Protein AF-A0AAV3FIR2-F1 (afdb_monomer_lite)

Organism: NCBI:txid1161745

pLDDT: mean 88.17, std 11.87, range [52.72, 97.88]

Foldseek 3Di:
DDFFKADQQQKDKDFDPQLAPPQKDKDKFFDQDDFPPNGSQQKTKAFDDDDSTMTMIWIATPPPRHTRRHITGTDMDMDMDHDDD

Structure (mmCIF, N/CA/C/O backbone):
data_AF-A0AAV3FIR2-F1
#
_entry.id   AF-A0AAV3FIR2-F1
#
loop_
_atom_site.group_PDB
_atom_site.id
_atom_site.type_symbol
_atom_site.label_atom_id
_atom_site.label_alt_id
_atom_site.label_comp_id
_atom_site.label_asym_id
_atom_site.label_entity_id
_atom_site.label_seq_id
_atom_site.pdbx_PDB_ins_code
_atom_site.Cartn_x
_atom_site.Cartn_y
_atom_site.Cartn_z
_atom_site.occupancy
_atom_site.B_iso_or_equiv
_atom_site.auth_seq_id
_atom_site.auth_comp_id
_atom_site.auth_asym_id
_atom_site.auth_atom_id
_atom_site.pdbx_PDB_model_num
ATOM 1 N N . MET A 1 1 ? 1.956 -8.441 3.944 1.00 86.31 1 MET A N 1
ATOM 2 C CA . MET A 1 1 ? 2.514 -8.202 2.591 1.00 86.31 1 MET A CA 1
ATOM 3 C C . MET A 1 1 ? 1.361 -8.241 1.601 1.00 86.31 1 MET A C 1
ATOM 5 O O . MET A 1 1 ? 0.568 -9.168 1.685 1.00 86.31 1 MET A O 1
ATOM 9 N N . ILE A 1 2 ? 1.261 -7.262 0.705 1.00 88.06 2 ILE A N 1
ATOM 10 C CA . ILE A 1 2 ? 0.356 -7.294 -0.453 1.00 88.06 2 ILE A CA 1
ATOM 11 C C . ILE A 1 2 ? 1.166 -7.780 -1.655 1.00 88.06 2 ILE A C 1
ATOM 13 O O . ILE A 1 2 ? 2.273 -7.288 -1.872 1.00 88.06 2 ILE A O 1
ATOM 17 N N . ASN A 1 3 ? 0.624 -8.724 -2.419 1.00 88.88 3 ASN A N 1
ATOM 18 C CA . ASN A 1 3 ? 1.185 -9.191 -3.686 1.00 88.88 3 ASN A CA 1
ATOM 19 C C . ASN A 1 3 ? 0.054 -9.213 -4.723 1.00 88.88 3 ASN A C 1
ATOM 21 O 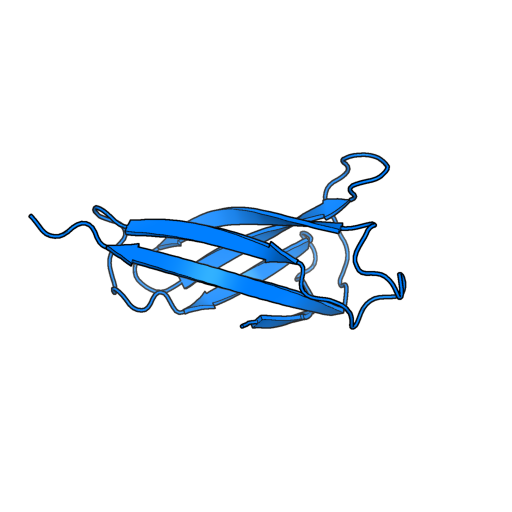O . ASN A 1 3 ? -0.684 -10.192 -4.807 1.00 88.88 3 ASN A O 1
ATOM 25 N N . ALA A 1 4 ? -0.151 -8.091 -5.412 1.00 86.31 4 ALA A N 1
ATOM 26 C CA . ALA A 1 4 ? -1.313 -7.855 -6.269 1.00 86.31 4 ALA A CA 1
ATOM 27 C C . ALA A 1 4 ? -1.003 -6.796 -7.337 1.00 86.31 4 ALA A C 1
ATOM 29 O O . ALA A 1 4 ? -0.030 -6.057 -7.217 1.00 86.31 4 ALA A O 1
ATOM 30 N N . ALA A 1 5 ? -1.845 -6.691 -8.365 1.00 88.81 5 ALA A N 1
ATOM 31 C CA . ALA A 1 5 ? -1.789 -5.560 -9.287 1.00 88.81 5 ALA A CA 1
ATOM 32 C C . ALA A 1 5 ? -2.429 -4.308 -8.670 1.00 88.81 5 ALA A C 1
ATOM 34 O O . ALA A 1 5 ? -3.384 -4.417 -7.896 1.00 88.81 5 ALA A O 1
ATOM 35 N N . THR A 1 6 ? -1.933 -3.128 -9.042 1.00 91.44 6 THR A N 1
ATOM 36 C CA . THR A 1 6 ? -2.647 -1.874 -8.788 1.00 91.44 6 THR A CA 1
ATOM 37 C C . THR A 1 6 ? -3.985 -1.839 -9.535 1.00 91.44 6 THR A C 1
ATOM 39 O O . THR A 1 6 ? -4.181 -2.500 -10.563 1.00 91.44 6 THR A O 1
ATOM 42 N N . ASP A 1 7 ? -4.924 -1.045 -9.023 1.00 93.31 7 ASP A N 1
ATOM 43 C CA . ASP A 1 7 ? -6.076 -0.597 -9.802 1.00 93.31 7 ASP A CA 1
ATOM 44 C C . ASP A 1 7 ? -5.661 0.437 -10.871 1.00 93.31 7 ASP A C 1
ATOM 46 O O . ASP A 1 7 ? -4.486 0.779 -11.023 1.00 93.31 7 ASP A O 1
ATOM 50 N N . ARG A 1 8 ? -6.636 0.951 -11.629 1.00 91.50 8 ARG A N 1
ATOM 51 C CA . ARG A 1 8 ? -6.402 1.949 -12.690 1.00 91.50 8 ARG A CA 1
ATOM 52 C C . ARG A 1 8 ? -5.944 3.318 -12.171 1.00 91.50 8 ARG A C 1
ATOM 54 O O . ARG A 1 8 ? -5.646 4.194 -12.967 1.00 91.50 8 ARG A O 1
ATOM 61 N N . GLU A 1 9 ? -5.901 3.521 -10.859 1.00 93.19 9 GLU A N 1
ATOM 62 C CA . GLU A 1 9 ? -5.417 4.751 -10.226 1.00 93.19 9 GLU A CA 1
ATOM 63 C C . GLU A 1 9 ? -4.078 4.535 -9.499 1.00 93.19 9 GLU A C 1
ATOM 65 O O . GLU A 1 9 ? -3.655 5.389 -8.707 1.00 93.19 9 GLU A O 1
ATOM 70 N N . GLY A 1 10 ? -3.427 3.388 -9.735 1.00 91.94 10 GLY A N 1
ATOM 71 C CA . GLY A 1 10 ? -2.151 3.042 -9.118 1.00 91.94 10 GLY A CA 1
ATOM 72 C C . GLY A 1 10 ? -2.267 2.700 -7.635 1.00 91.94 10 GLY A C 1
ATOM 73 O O . GLY A 1 10 ? -1.301 2.892 -6.892 1.00 91.94 10 GLY A O 1
ATOM 74 N N . ARG A 1 11 ? -3.438 2.249 -7.163 1.00 95.38 11 ARG A N 1
ATOM 75 C CA . ARG A 1 11 ? -3.662 1.920 -5.750 1.00 95.38 11 ARG A CA 1
ATOM 76 C C . ARG A 1 11 ? -3.677 0.422 -5.492 1.00 95.38 11 ARG A C 1
ATOM 78 O O . ARG A 1 11 ? -4.112 -0.364 -6.328 1.00 95.38 11 ARG A O 1
ATOM 85 N N . VAL A 1 12 ? -3.276 0.042 -4.282 1.00 94.50 12 VAL A N 1
ATOM 86 C CA . VAL A 1 12 ? -3.472 -1.305 -3.731 1.00 94.50 12 VAL A CA 1
ATOM 87 C C . VAL A 1 12 ? -4.133 -1.246 -2.366 1.00 94.50 12 VAL A C 1
ATOM 89 O O . VAL A 1 12 ? -4.002 -0.265 -1.635 1.00 94.50 12 VAL A O 1
ATOM 92 N N . THR A 1 13 ? -4.856 -2.311 -2.032 1.00 96.06 13 THR A N 1
ATOM 93 C CA . THR A 1 13 ? -5.668 -2.393 -0.816 1.00 96.06 13 THR A CA 1
ATOM 94 C C . THR A 1 13 ? -5.242 -3.586 0.036 1.00 96.06 13 THR A C 1
ATOM 96 O O . THR A 1 13 ? -4.899 -4.640 -0.496 1.00 96.06 13 THR A O 1
ATOM 99 N N . ALA A 1 14 ? -5.281 -3.415 1.355 1.00 96.19 14 ALA A N 1
ATOM 100 C CA . ALA A 1 14 ? -5.260 -4.493 2.340 1.00 96.19 14 ALA A CA 1
ATOM 101 C C . ALA A 1 14 ? -6.418 -4.313 3.326 1.00 96.19 14 ALA A C 1
ATOM 103 O O . ALA A 1 14 ? -6.915 -3.199 3.496 1.00 96.19 14 ALA A O 1
ATOM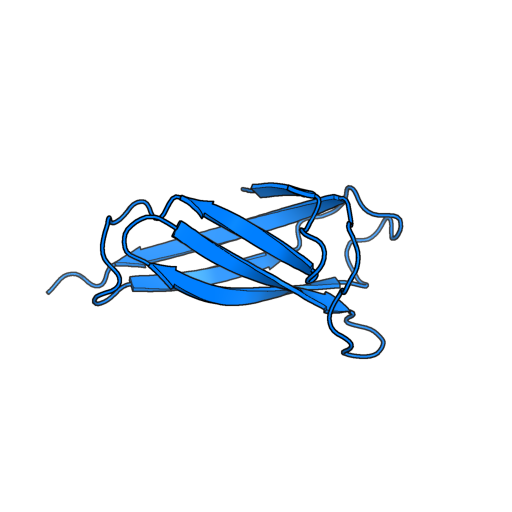 104 N N . ASP A 1 15 ? -6.813 -5.385 4.003 1.00 96.88 15 ASP A N 1
ATOM 105 C CA . ASP A 1 15 ? -7.783 -5.297 5.093 1.00 96.88 15 ASP A CA 1
ATOM 106 C C . ASP A 1 15 ? -7.202 -4.500 6.266 1.00 96.88 15 ASP A C 1
ATOM 108 O O . ASP A 1 15 ? -6.013 -4.608 6.580 1.00 96.88 15 ASP A O 1
ATOM 112 N N . ASN A 1 16 ? -8.042 -3.708 6.934 1.00 96.44 16 ASN A N 1
ATOM 113 C CA . ASN A 1 16 ? -7.665 -3.046 8.178 1.00 96.44 16 ASN A CA 1
ATOM 114 C C . ASN A 1 16 ? -7.835 -4.027 9.356 1.00 96.44 16 ASN A C 1
ATOM 116 O O . ASN A 1 16 ? -8.968 -4.353 9.725 1.00 96.44 16 ASN A O 1
ATOM 120 N N . PRO A 1 17 ? -6.741 -4.476 10.002 1.00 95.06 17 PRO A N 1
ATOM 121 C CA . PRO A 1 17 ? -6.822 -5.467 11.072 1.00 95.06 17 PRO A CA 1
ATOM 122 C C . PRO A 1 17 ? -7.443 -4.915 12.364 1.00 95.06 17 PRO A C 1
ATOM 124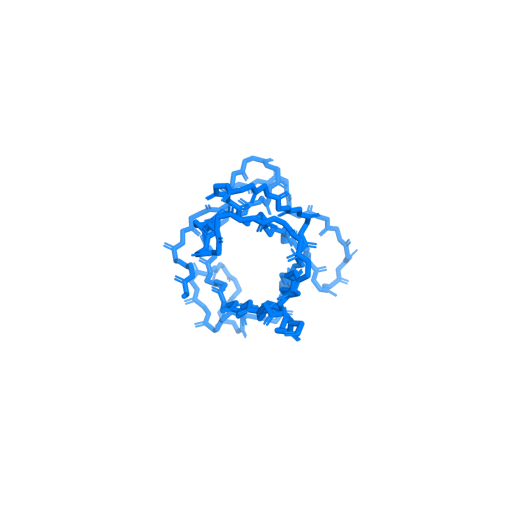 O O . PRO A 1 17 ? -7.905 -5.693 13.195 1.00 95.06 17 PRO A O 1
ATOM 127 N N . PHE A 1 18 ? -7.471 -3.592 12.553 1.00 96.38 18 PHE A N 1
ATOM 128 C CA . PHE A 1 18 ? -7.939 -2.969 13.793 1.00 96.38 18 PHE A CA 1
ATOM 129 C C . PHE A 1 18 ? -9.432 -2.651 13.804 1.00 96.38 18 PHE A C 1
ATOM 131 O O . PHE A 1 18 ? -9.961 -2.312 14.863 1.00 96.38 18 PHE A O 1
ATOM 138 N N . ARG A 1 19 ? -10.104 -2.736 12.649 1.00 95.75 19 ARG A N 1
ATOM 139 C CA . ARG A 1 19 ? -11.521 -2.374 12.485 1.00 95.75 19 ARG A CA 1
ATOM 140 C C . ARG A 1 19 ? -11.881 -0.972 12.996 1.00 95.75 19 ARG A C 1
ATOM 142 O O . ARG A 1 19 ? -12.982 -0.736 13.477 1.00 95.75 19 ARG A O 1
ATOM 149 N N . THR A 1 20 ? -10.925 -0.049 12.925 1.00 94.81 20 THR A N 1
ATOM 150 C CA . THR A 1 20 ? -11.066 1.361 13.304 1.00 94.81 20 THR A CA 1
ATOM 151 C C . THR A 1 20 ? -9.982 2.190 12.623 1.00 94.81 20 THR A C 1
ATOM 153 O O . THR A 1 20 ? -8.937 1.656 12.239 1.00 94.81 20 THR A O 1
ATOM 156 N N . THR A 1 21 ? -10.218 3.490 12.493 1.00 96.00 21 THR A N 1
ATOM 157 C CA . THR A 1 21 ? -9.221 4.472 12.055 1.00 96.00 21 THR A CA 1
ATOM 158 C C . THR A 1 21 ? -8.515 5.162 13.221 1.00 96.00 21 THR A C 1
ATOM 160 O O . THR A 1 21 ? -7.461 5.766 13.033 1.00 96.00 21 THR A O 1
ATOM 163 N N . ASP A 1 22 ? -9.084 5.078 14.422 1.00 95.56 22 ASP A N 1
ATOM 164 C CA . ASP A 1 22 ? -8.680 5.907 15.553 1.00 95.56 22 ASP A CA 1
ATOM 165 C C . ASP A 1 22 ? -7.386 5.393 16.182 1.00 95.56 22 ASP A C 1
ATOM 167 O O . ASP A 1 22 ? -7.274 4.226 16.574 1.00 95.56 22 ASP A O 1
ATOM 171 N N . GLY A 1 23 ? -6.395 6.285 16.275 1.00 95.12 23 GLY A N 1
ATOM 172 C CA . GLY A 1 23 ? -5.084 5.980 16.848 1.00 95.12 23 GLY A CA 1
ATOM 173 C C . GLY A 1 23 ? -4.277 4.951 16.051 1.00 95.12 23 GLY A C 1
ATOM 174 O O . GLY A 1 23 ? -3.384 4.322 16.618 1.00 95.12 23 GLY A O 1
ATOM 175 N N . VAL A 1 24 ? -4.591 4.738 14.767 1.00 96.44 24 VAL A N 1
ATOM 176 C CA . VAL A 1 24 ? -3.874 3.794 13.900 1.00 96.44 24 VAL A CA 1
ATOM 177 C C . VAL A 1 24 ? -2.878 4.536 13.010 1.00 96.44 24 VAL A C 1
ATOM 179 O O . VAL A 1 24 ? -3.242 5.428 12.247 1.00 96.44 24 VAL A O 1
ATOM 182 N N . PHE A 1 25 ? -1.618 4.116 13.069 1.00 95.44 25 PHE A N 1
ATOM 183 C CA . PHE A 1 25 ? -0.523 4.623 12.245 1.00 95.44 25 PHE A CA 1
ATOM 184 C C . PHE A 1 25 ? -0.072 3.541 11.272 1.00 95.44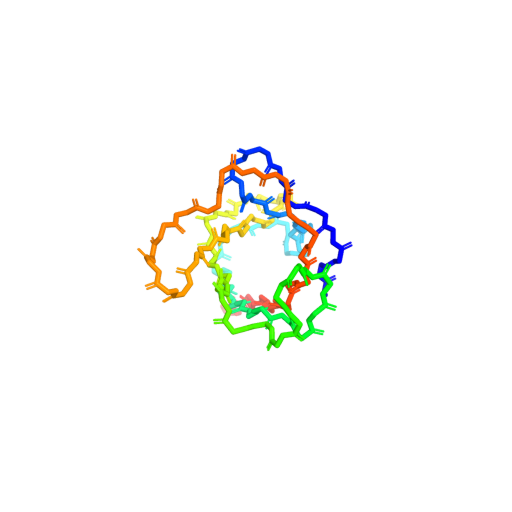 25 PHE A C 1
ATOM 186 O O . PHE A 1 25 ? 0.071 2.383 11.664 1.00 95.44 25 PHE A O 1
ATOM 193 N N . VAL A 1 26 ? 0.176 3.911 10.016 1.00 96.94 26 VAL A N 1
ATOM 194 C CA . VAL A 1 26 ? 0.519 2.968 8.945 1.00 96.94 26 VAL A CA 1
ATOM 195 C C . VAL A 1 26 ? 1.833 3.376 8.295 1.00 96.94 26 VAL A C 1
ATOM 197 O O . VAL A 1 26 ? 2.013 4.528 7.909 1.00 96.94 26 VAL A O 1
ATOM 200 N N . LEU A 1 27 ? 2.733 2.409 8.142 1.00 95.94 27 LEU A N 1
ATOM 201 C CA . LEU A 1 27 ? 3.966 2.536 7.376 1.00 95.94 27 LEU A CA 1
ATOM 202 C C . LEU A 1 27 ? 3.954 1.518 6.237 1.00 95.94 27 LEU A C 1
ATOM 204 O O . LEU A 1 27 ? 3.419 0.415 6.375 1.00 95.94 27 LEU A O 1
ATOM 208 N N . CYS A 1 28 ? 4.572 1.867 5.115 1.00 94.69 28 CYS A N 1
ATOM 209 C CA . CYS A 1 28 ? 4.699 0.974 3.972 1.00 94.69 28 CYS A CA 1
ATOM 210 C C . CYS A 1 28 ? 6.020 1.162 3.235 1.00 94.69 28 CYS A C 1
ATOM 212 O O . CYS A 1 28 ? 6.644 2.217 3.298 1.00 94.69 28 CYS A O 1
ATOM 214 N N . GLN A 1 29 ? 6.422 0.118 2.519 1.00 91.31 29 GLN A N 1
ATOM 215 C CA . GLN A 1 29 ? 7.598 0.100 1.668 1.00 91.31 29 GLN A CA 1
ATOM 216 C C . GLN A 1 29 ? 7.358 -0.818 0.466 1.00 91.31 29 GLN A C 1
ATOM 218 O O . GLN A 1 29 ? 6.691 -1.853 0.569 1.00 91.31 29 GLN A O 1
ATOM 223 N N . MET A 1 30 ? 7.944 -0.462 -0.675 1.00 88.06 30 MET A N 1
ATOM 224 C CA . MET A 1 30 ? 7.993 -1.347 -1.834 1.00 88.06 30 MET A CA 1
ATOM 225 C C . MET A 1 30 ? 8.904 -2.543 -1.568 1.00 88.06 30 MET A C 1
ATOM 227 O O . MET A 1 30 ? 10.017 -2.405 -1.064 1.00 88.06 30 MET A O 1
ATOM 231 N N . GLY A 1 31 ? 8.415 -3.736 -1.894 1.00 79.38 31 GLY A N 1
ATOM 232 C CA . GLY A 1 31 ? 9.204 -4.956 -1.828 1.00 79.38 31 GLY A CA 1
ATOM 233 C C . GLY A 1 31 ? 10.032 -5.194 -3.090 1.00 79.38 31 GLY A C 1
ATOM 234 O O . GLY A 1 31 ? 9.629 -4.744 -4.164 1.00 79.38 31 GLY A O 1
ATOM 235 N N . PRO A 1 32 ? 11.143 -5.955 -2.999 1.00 65.06 32 PRO A N 1
ATOM 236 C CA . PRO A 1 32 ? 11.919 -6.357 -4.159 1.00 65.06 32 PRO A CA 1
ATOM 237 C C . PRO A 1 32 ? 11.104 -7.366 -4.982 1.00 65.06 32 PRO A C 1
ATOM 239 O O . PRO A 1 32 ? 11.045 -8.565 -4.716 1.00 65.06 32 PRO A O 1
ATOM 242 N N . ASN A 1 33 ? 10.433 -6.783 -5.962 1.00 63.00 33 ASN A N 1
ATOM 243 C CA . ASN A 1 33 ? 10.136 -7.266 -7.293 1.00 63.00 33 ASN A CA 1
ATOM 244 C C . ASN A 1 33 ? 9.029 -8.273 -7.641 1.00 63.00 33 ASN A C 1
ATOM 246 O O . ASN A 1 33 ? 8.996 -9.423 -7.208 1.00 63.00 33 ASN A O 1
ATOM 250 N N . GLY A 1 34 ? 8.207 -7.771 -8.577 1.00 52.72 34 GLY A N 1
ATOM 251 C CA . GLY A 1 34 ? 7.278 -8.414 -9.512 1.00 52.72 34 GLY A CA 1
ATOM 252 C C . GLY A 1 34 ? 6.897 -7.482 -10.692 1.00 52.72 34 GLY A C 1
ATOM 253 O O . GLY A 1 34 ? 6.028 -7.848 -11.473 1.00 52.72 34 GLY A O 1
ATOM 254 N N . MET A 1 35 ? 7.543 -6.306 -10.824 1.00 59.06 35 MET A N 1
ATOM 255 C CA . MET A 1 35 ? 7.316 -5.280 -11.863 1.00 59.06 35 MET A CA 1
ATOM 256 C C . MET A 1 35 ? 8.411 -5.299 -12.937 1.00 59.06 35 MET A C 1
ATOM 258 O O . MET A 1 35 ? 9.494 -5.835 -12.709 1.00 59.06 35 MET A O 1
ATOM 262 N N . SER A 1 36 ? 8.154 -4.636 -14.070 1.00 53.88 36 SER A N 1
ATOM 263 C CA . SER A 1 36 ? 9.079 -4.440 -15.202 1.00 53.88 36 SER A CA 1
ATOM 264 C C . SER A 1 36 ? 10.447 -3.846 -14.823 1.00 53.88 36 SER A C 1
ATOM 266 O O . SER A 1 36 ? 11.415 -4.031 -15.554 1.00 53.88 36 SER A O 1
ATOM 268 N N . ASP A 1 37 ? 10.549 -3.151 -13.687 1.00 60.22 37 ASP A N 1
ATOM 269 C CA . ASP A 1 37 ? 11.826 -2.775 -13.074 1.00 60.22 37 ASP A CA 1
ATOM 270 C C . ASP A 1 37 ? 12.266 -3.862 -12.100 1.00 60.22 37 ASP A C 1
ATOM 272 O O . ASP A 1 37 ? 11.684 -3.974 -11.029 1.00 60.22 37 ASP A O 1
ATOM 276 N N . ALA A 1 38 ? 13.285 -4.643 -12.472 1.00 52.97 38 ALA A N 1
ATOM 277 C CA . ALA A 1 38 ? 13.837 -5.784 -11.735 1.00 52.97 38 ALA A CA 1
ATOM 278 C C . ALA A 1 38 ? 14.359 -5.455 -10.315 1.00 52.97 38 ALA A C 1
ATOM 280 O O . ALA A 1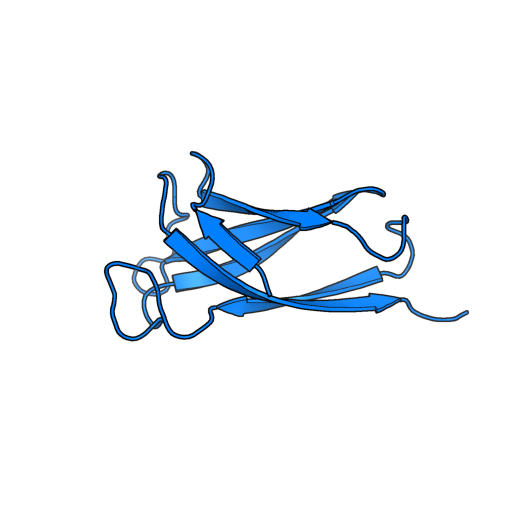 38 ? 14.509 -6.362 -9.492 1.00 52.97 38 ALA A O 1
ATOM 281 N N . ALA A 1 39 ? 14.669 -4.185 -10.030 1.00 57.19 39 ALA A N 1
ATOM 282 C CA . ALA A 1 39 ? 15.379 -3.777 -8.818 1.00 57.19 39 ALA A CA 1
ATOM 283 C C . ALA A 1 39 ? 14.489 -3.133 -7.740 1.00 57.19 39 ALA A C 1
ATOM 285 O O . ALA A 1 39 ? 14.991 -2.839 -6.654 1.00 57.19 39 ALA A O 1
ATOM 286 N N . GLY A 1 40 ? 13.203 -2.891 -8.021 1.00 61.09 40 GLY A N 1
ATOM 287 C CA . GLY A 1 40 ? 12.277 -2.227 -7.099 1.00 61.09 40 GLY A CA 1
ATOM 288 C C . GLY A 1 40 ? 12.689 -0.794 -6.748 1.00 61.09 40 GLY A C 1
ATOM 289 O O . GLY A 1 40 ? 12.346 -0.314 -5.671 1.00 61.09 40 GLY A O 1
ATOM 290 N N . LYS A 1 41 ? 13.463 -0.134 -7.621 1.00 66.81 41 LYS A N 1
ATOM 291 C CA . LYS A 1 41 ? 14.039 1.201 -7.389 1.00 66.81 41 LYS A CA 1
ATOM 292 C C . LYS A 1 41 ? 13.221 2.312 -8.034 1.00 66.81 41 LYS A C 1
ATOM 294 O O . LYS A 1 41 ? 13.303 3.449 -7.590 1.00 66.81 41 LYS A O 1
ATOM 299 N N . LEU A 1 42 ? 12.446 1.996 -9.070 1.00 78.25 42 LEU A N 1
ATOM 300 C CA . LEU A 1 42 ? 11.633 2.967 -9.794 1.00 78.25 42 LEU A CA 1
ATOM 301 C C . LEU A 1 42 ? 10.327 3.310 -9.088 1.00 78.25 42 LEU A C 1
ATOM 303 O O . LEU A 1 42 ? 9.650 4.219 -9.549 1.00 78.25 42 LEU A O 1
ATOM 307 N N . PHE A 1 43 ? 9.948 2.622 -8.011 1.00 85.81 43 PHE A N 1
ATOM 308 C CA . PHE A 1 43 ? 8.640 2.808 -7.392 1.00 85.81 43 PHE A CA 1
ATOM 309 C C . PHE A 1 43 ? 8.712 2.938 -5.874 1.00 85.81 43 PHE A C 1
ATOM 311 O O . PHE A 1 43 ? 9.506 2.281 -5.205 1.00 85.81 43 PHE A O 1
ATOM 318 N N . GLU A 1 44 ? 7.799 3.740 -5.341 1.00 90.69 44 GLU A N 1
ATOM 319 C CA . GLU A 1 44 ? 7.590 3.997 -3.922 1.00 90.69 44 GLU A CA 1
ATOM 320 C C . GLU A 1 44 ? 6.117 3.758 -3.566 1.00 90.69 44 GLU A C 1
ATOM 322 O O . GLU A 1 44 ? 5.219 4.031 -4.367 1.00 90.69 44 GLU A O 1
ATOM 327 N N . ALA A 1 45 ? 5.863 3.268 -2.352 1.00 93.06 45 ALA A N 1
ATOM 328 C CA . ALA A 1 45 ? 4.519 3.072 -1.821 1.00 93.06 45 ALA A CA 1
ATOM 329 C C . ALA A 1 45 ? 4.237 4.112 -0.742 1.00 93.06 45 ALA A C 1
ATOM 331 O O . ALA A 1 45 ? 5.028 4.270 0.187 1.00 93.06 45 ALA A O 1
ATOM 332 N N . PHE A 1 46 ? 3.076 4.754 -0.833 1.00 95.88 46 PHE A N 1
ATOM 333 C CA . PHE A 1 46 ? 2.592 5.713 0.152 1.00 95.88 46 PHE A CA 1
ATOM 334 C C . PHE A 1 46 ? 1.271 5.240 0.737 1.00 95.88 46 PHE A C 1
ATOM 336 O O . PHE A 1 46 ? 0.395 4.786 0.001 1.00 95.88 46 PHE A O 1
ATOM 343 N N . PHE A 1 47 ? 1.096 5.388 2.048 1.00 97.19 47 PHE A N 1
ATOM 344 C CA . PHE A 1 47 ? -0.228 5.294 2.647 1.00 97.19 47 PHE A CA 1
ATOM 345 C C . PHE A 1 47 ? -1.101 6.428 2.100 1.00 97.19 47 PHE A C 1
ATOM 347 O O . PHE A 1 47 ? -0.673 7.581 2.066 1.00 97.19 47 PHE A O 1
ATOM 354 N N . TRP A 1 48 ? -2.297 6.086 1.628 1.00 96.81 48 TRP A N 1
ATOM 355 C CA . TRP A 1 48 ? -3.205 7.031 0.986 1.00 96.81 48 TRP A CA 1
ATOM 356 C C . TRP A 1 48 ? -4.409 7.333 1.873 1.00 96.81 48 TRP A C 1
ATOM 358 O O . TRP A 1 48 ? -4.644 8.488 2.215 1.00 96.81 48 TRP A O 1
ATOM 368 N N . ASP A 1 49 ? -5.151 6.297 2.270 1.00 97.25 49 ASP A N 1
ATOM 369 C CA . ASP A 1 49 ? -6.238 6.422 3.239 1.00 97.25 49 ASP A CA 1
ATOM 370 C C . ASP A 1 49 ? -6.568 5.098 3.929 1.00 97.25 49 ASP A C 1
ATOM 372 O O . ASP A 1 49 ? -6.047 4.032 3.594 1.00 97.25 49 ASP A O 1
ATOM 376 N N . MET A 1 50 ? -7.449 5.189 4.919 1.00 97.69 50 MET A N 1
ATOM 377 C CA . MET A 1 50 ? -7.933 4.075 5.713 1.00 97.69 50 MET A CA 1
ATOM 378 C C . MET A 1 50 ? -9.414 4.269 6.025 1.00 97.69 50 MET A C 1
ATOM 380 O O . MET A 1 50 ? -9.909 5.383 6.171 1.00 97.69 50 MET A O 1
ATOM 384 N N . THR A 1 51 ? -10.102 3.148 6.156 1.00 97.88 51 THR A N 1
ATOM 385 C CA . THR A 1 51 ? -11.461 3.030 6.693 1.00 97.88 51 THR A CA 1
ATOM 386 C C . THR A 1 51 ? -11.441 1.971 7.792 1.00 97.88 51 THR A C 1
ATOM 388 O O . THR A 1 51 ? -10.406 1.342 8.026 1.00 97.88 51 THR A O 1
ATOM 391 N N . ASP A 1 52 ? -12.574 1.714 8.436 1.00 96.56 52 ASP A N 1
ATOM 392 C CA . ASP A 1 52 ? -12.715 0.583 9.354 1.00 96.56 52 ASP A CA 1
ATOM 393 C C . ASP A 1 52 ? -12.359 -0.769 8.706 1.00 96.56 52 ASP A C 1
ATOM 395 O O . ASP A 1 52 ? -11.821 -1.646 9.363 1.00 96.56 52 ASP A O 1
ATOM 399 N N . SER A 1 53 ? -12.586 -0.939 7.409 1.00 97.19 53 SER A N 1
ATOM 400 C CA . SER A 1 53 ? -12.452 -2.226 6.723 1.00 97.19 53 SER A CA 1
ATOM 401 C C . SER A 1 53 ? -11.168 -2.367 5.913 1.00 97.19 53 SER A C 1
ATOM 403 O O . SER A 1 53 ? -10.686 -3.483 5.736 1.00 97.19 53 SER A O 1
ATOM 405 N N . ARG A 1 54 ? -10.572 -1.266 5.442 1.00 97.12 54 ARG A N 1
ATOM 406 C CA . ARG A 1 54 ? -9.418 -1.313 4.528 1.00 97.12 54 ARG A CA 1
ATOM 407 C C . ARG A 1 54 ? -8.365 -0.235 4.763 1.00 97.12 54 ARG A C 1
ATOM 409 O O . ARG A 1 54 ? -8.686 0.873 5.185 1.00 97.12 54 ARG A O 1
ATOM 416 N N . LEU A 1 55 ? -7.135 -0.556 4.372 1.00 97.88 55 LEU A N 1
ATOM 417 C CA . LEU A 1 55 ? -6.001 0.343 4.163 1.00 97.88 55 LEU A CA 1
ATOM 418 C C . LEU A 1 55 ? -5.740 0.463 2.659 1.00 97.88 55 LEU A C 1
ATOM 420 O O . LEU A 1 55 ? -5.642 -0.557 1.972 1.00 97.88 55 LEU A O 1
ATOM 424 N N . ARG A 1 56 ? -5.597 1.684 2.143 1.00 97.25 56 ARG A N 1
ATOM 425 C CA . ARG A 1 56 ? -5.212 1.947 0.753 1.00 97.25 56 ARG A CA 1
ATOM 426 C C . ARG A 1 56 ? -3.834 2.575 0.678 1.00 97.25 56 ARG A C 1
ATOM 428 O O . ARG A 1 56 ? -3.512 3.510 1.408 1.00 97.25 56 ARG A O 1
ATOM 435 N N . PHE A 1 57 ? -3.056 2.091 -0.278 1.00 96.69 57 PHE A N 1
ATOM 436 C CA . PHE A 1 57 ? -1.730 2.590 -0.605 1.00 96.69 57 PHE A CA 1
ATOM 437 C C . PHE A 1 57 ? -1.711 3.045 -2.058 1.00 96.69 57 PHE A C 1
ATOM 439 O O . PHE A 1 57 ? -2.390 2.447 -2.893 1.00 96.69 57 PHE A O 1
ATOM 446 N N . ARG A 1 58 ? -0.934 4.081 -2.371 1.00 95.75 58 ARG A N 1
ATOM 447 C CA . ARG A 1 58 ? -0.768 4.602 -3.729 1.00 95.75 58 ARG A CA 1
ATOM 448 C C . ARG A 1 58 ? 0.689 4.526 -4.153 1.00 95.75 58 ARG A C 1
ATOM 450 O O . ARG A 1 58 ? 1.582 4.834 -3.363 1.00 95.75 58 ARG A O 1
ATOM 457 N N . ILE A 1 59 ? 0.908 4.105 -5.392 1.00 93.06 59 ILE A N 1
ATOM 458 C CA . ILE A 1 59 ? 2.240 3.884 -5.942 1.00 93.06 59 ILE A CA 1
ATOM 459 C C . ILE A 1 59 ? 2.665 5.096 -6.760 1.00 93.06 59 ILE A C 1
ATOM 461 O O . ILE A 1 59 ? 1.918 5.595 -7.605 1.00 93.06 59 ILE A O 1
ATOM 465 N N . ARG A 1 60 ? 3.879 5.565 -6.497 1.00 92.19 60 ARG A N 1
ATOM 466 C CA . ARG A 1 60 ? 4.518 6.659 -7.220 1.00 92.19 60 ARG A CA 1
ATOM 467 C C . ARG A 1 60 ? 5.800 6.161 -7.847 1.00 92.19 60 ARG A C 1
ATOM 469 O O . ARG A 1 60 ? 6.461 5.285 -7.295 1.00 92.19 60 ARG A O 1
ATOM 476 N N . ARG A 1 61 ? 6.167 6.747 -8.971 1.00 87.50 61 ARG A N 1
ATOM 477 C CA . ARG A 1 61 ? 7.479 6.560 -9.560 1.00 87.50 61 ARG A CA 1
ATOM 478 C C . ARG A 1 61 ? 8.535 7.385 -8.818 1.00 87.50 61 ARG A C 1
ATOM 480 O O . ARG A 1 61 ? 8.305 8.549 -8.508 1.00 87.50 61 ARG A O 1
ATOM 487 N N . ALA A 1 62 ? 9.688 6.796 -8.537 1.00 86.50 62 ALA A N 1
ATOM 488 C CA . ALA A 1 62 ? 10.796 7.453 -7.846 1.00 86.50 62 ALA A CA 1
ATOM 489 C C . ALA A 1 62 ? 11.631 8.349 -8.778 1.00 86.50 62 ALA A C 1
ATOM 491 O O . ALA A 1 62 ? 12.279 9.278 -8.315 1.00 86.50 62 ALA A O 1
ATOM 492 N N . ASP A 1 63 ? 11.630 8.072 -10.085 1.00 85.38 63 ASP A N 1
ATOM 493 C CA . ASP A 1 63 ? 12.447 8.779 -11.078 1.00 85.38 63 ASP A CA 1
ATOM 494 C C . ASP A 1 63 ? 11.839 10.121 -11.505 1.00 85.38 63 ASP A C 1
ATOM 496 O O . ASP A 1 63 ? 12.557 11.110 -11.641 1.00 85.38 63 ASP A O 1
ATOM 500 N N . ASN A 1 64 ? 10.522 10.163 -11.705 1.00 88.81 64 ASN A N 1
ATOM 501 C CA . ASN A 1 64 ? 9.810 11.348 -12.183 1.00 88.81 64 ASN A CA 1
ATOM 502 C C . ASN A 1 64 ? 8.743 11.869 -11.204 1.00 88.81 64 ASN A C 1
ATOM 504 O O . ASN A 1 64 ? 8.104 12.881 -11.481 1.00 88.81 64 ASN A O 1
ATOM 508 N N . HIS A 1 65 ? 8.556 11.200 -10.061 1.00 90.56 65 HIS A N 1
ATOM 509 C CA . HIS A 1 65 ? 7.561 11.537 -9.034 1.00 90.56 65 HIS A CA 1
ATOM 510 C C . HIS A 1 65 ? 6.101 11.524 -9.511 1.00 90.56 65 HIS A C 1
ATOM 512 O O . HIS A 1 65 ? 5.215 12.011 -8.803 1.00 90.56 65 HIS A O 1
ATOM 518 N N . GLU A 1 66 ? 5.815 10.937 -10.671 1.00 92.75 66 GLU A N 1
ATOM 519 C CA . GLU A 1 66 ? 4.452 10.786 -11.161 1.00 92.75 66 GLU A CA 1
ATOM 520 C C . GLU A 1 66 ? 3.745 9.619 -10.468 1.00 92.75 66 GLU A C 1
ATOM 522 O O . GLU A 1 66 ? 4.342 8.595 -10.117 1.00 92.75 66 GLU A O 1
ATOM 527 N N . TRP A 1 67 ? 2.440 9.772 -10.258 1.00 94.00 67 TRP 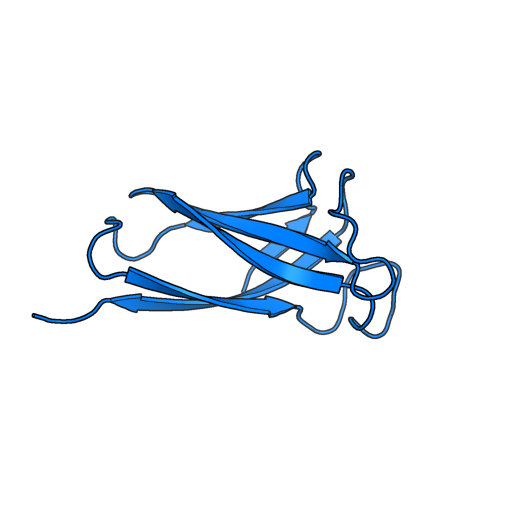A N 1
ATOM 528 C CA . TRP A 1 67 ? 1.605 8.690 -9.749 1.00 94.00 67 TRP A CA 1
ATOM 529 C C . TRP A 1 67 ? 1.374 7.650 -10.837 1.00 94.00 67 TRP A C 1
ATOM 531 O O . TRP A 1 67 ? 1.063 7.999 -11.974 1.00 94.00 67 TRP A O 1
ATOM 541 N N . VAL A 1 68 ? 1.450 6.376 -10.459 1.00 89.69 68 VAL A N 1
ATOM 542 C CA . VAL A 1 68 ? 1.020 5.279 -11.327 1.00 89.69 68 VAL A CA 1
ATOM 543 C C . VAL A 1 68 ? -0.471 5.462 -11.631 1.00 89.69 68 VAL A C 1
ATOM 545 O O . VAL A 1 68 ? -1.267 5.746 -10.733 1.00 89.69 68 VAL A O 1
ATOM 548 N N . ASN A 1 69 ? -0.843 5.347 -12.901 1.00 90.19 69 ASN A N 1
ATOM 549 C CA . ASN A 1 69 ? -2.207 5.538 -13.405 1.00 90.19 69 ASN A CA 1
ATOM 550 C C . ASN A 1 69 ? -2.648 4.384 -14.323 1.00 90.19 69 ASN A C 1
ATOM 552 O O . ASN A 1 69 ? -3.547 4.525 -15.151 1.00 90.19 69 ASN A O 1
ATOM 556 N N . ASP A 1 70 ? -1.998 3.238 -14.165 1.00 82.81 70 ASP A N 1
ATOM 557 C CA . ASP A 1 70 ? -2.233 2.000 -14.882 1.00 82.81 70 ASP A CA 1
ATOM 558 C C . ASP A 1 70 ? -2.086 0.792 -13.938 1.00 82.81 70 ASP A C 1
ATOM 560 O O . ASP A 1 70 ? -1.727 0.918 -12.762 1.00 82.81 70 ASP A O 1
ATOM 564 N N . GLN A 1 71 ? -2.429 -0.398 -14.436 1.00 87.94 71 GLN A N 1
ATOM 565 C CA . GLN A 1 71 ? -2.298 -1.628 -13.657 1.00 87.94 71 GLN A CA 1
ATOM 566 C C . GLN A 1 71 ? -0.863 -2.147 -13.727 1.00 87.94 71 GLN A C 1
ATOM 568 O O . GLN A 1 71 ? -0.388 -2.534 -14.791 1.00 87.94 71 GLN A O 1
ATOM 573 N N . GLN A 1 72 ? -0.203 -2.208 -12.576 1.00 83.38 72 GLN A N 1
ATOM 574 C CA . GLN A 1 72 ? 1.169 -2.672 -12.420 1.00 83.38 72 GLN A CA 1
ATOM 575 C C . GLN A 1 72 ? 1.233 -3.738 -11.315 1.00 83.38 72 GLN A C 1
ATOM 577 O O . GLN A 1 72 ? 0.650 -3.543 -10.244 1.00 83.38 72 GLN A O 1
ATOM 582 N N . PRO A 1 73 ? 1.902 -4.883 -11.539 1.00 85.31 73 PRO A N 1
ATOM 583 C CA . PRO A 1 73 ? 2.032 -5.941 -10.537 1.00 85.31 73 PRO A CA 1
ATOM 584 C C . PRO A 1 73 ? 2.983 -5.529 -9.407 1.00 85.31 73 PRO A C 1
ATOM 586 O O . PRO A 1 73 ? 4.190 -5.538 -9.591 1.00 85.31 73 PRO A O 1
ATOM 589 N N . VAL A 1 74 ? 2.483 -5.221 -8.211 1.00 84.94 74 VAL A N 1
ATOM 590 C CA . VAL A 1 74 ? 3.299 -4.701 -7.101 1.00 84.94 74 VAL A CA 1
ATOM 591 C C . VAL A 1 74 ? 3.397 -5.650 -5.911 1.00 84.94 74 VAL A C 1
ATOM 593 O O . VAL A 1 74 ? 2.504 -6.448 -5.616 1.00 84.94 74 VAL A O 1
ATOM 596 N N . ARG A 1 75 ? 4.484 -5.487 -5.152 1.00 88.94 75 ARG A N 1
ATOM 597 C CA . ARG A 1 75 ? 4.638 -6.048 -3.810 1.00 88.94 75 ARG A CA 1
ATOM 598 C C . ARG A 1 75 ? 4.820 -4.914 -2.812 1.00 88.94 75 ARG A C 1
ATOM 600 O O . ARG A 1 75 ? 5.797 -4.176 -2.902 1.00 88.94 75 ARG A O 1
ATOM 607 N N . VAL A 1 76 ? 3.911 -4.804 -1.848 1.00 91.19 76 VAL A N 1
ATOM 608 C CA . VAL A 1 76 ? 3.971 -3.783 -0.792 1.00 91.19 76 VAL A CA 1
ATOM 609 C C . VAL A 1 76 ? 4.095 -4.466 0.563 1.00 91.19 76 VAL A C 1
ATOM 611 O O . VAL A 1 76 ? 3.223 -5.235 0.987 1.00 91.19 76 VAL A O 1
ATOM 614 N N . TYR A 1 77 ? 5.193 -4.187 1.258 1.00 92.56 77 TYR A N 1
ATOM 615 C CA . TYR A 1 77 ? 5.292 -4.439 2.686 1.00 92.56 77 TYR A CA 1
ATOM 616 C C . TYR A 1 77 ? 4.637 -3.282 3.419 1.00 92.56 77 TYR A C 1
ATOM 618 O O . TYR A 1 77 ? 4.813 -2.122 3.063 1.00 92.56 77 TYR A O 1
ATOM 626 N N . TRP A 1 78 ? 3.861 -3.600 4.439 1.00 95.19 78 TRP A N 1
ATOM 627 C CA . TRP A 1 78 ? 3.219 -2.602 5.269 1.00 95.19 78 TRP A CA 1
ATOM 628 C C . TRP A 1 78 ? 3.128 -3.130 6.688 1.00 95.19 78 TRP A C 1
ATOM 630 O O . TRP A 1 78 ? 3.112 -4.344 6.915 1.00 95.19 78 TRP A O 1
ATOM 640 N N . VAL A 1 79 ? 3.078 -2.198 7.623 1.00 96.19 79 VAL A N 1
ATOM 641 C CA . VAL A 1 79 ? 2.833 -2.454 9.033 1.00 96.19 79 VAL A CA 1
ATOM 642 C C . VAL A 1 79 ? 1.920 -1.355 9.548 1.00 96.19 79 VAL A C 1
ATOM 644 O O . VAL A 1 79 ? 2.006 -0.207 9.110 1.00 96.19 79 VAL A O 1
ATOM 647 N N . ALA A 1 80 ? 1.019 -1.717 10.450 1.00 96.00 80 ALA A N 1
ATOM 648 C CA . ALA A 1 80 ? 0.155 -0.766 11.115 1.00 96.00 80 ALA A CA 1
ATOM 649 C C . ALA A 1 80 ? 0.218 -0.992 12.626 1.00 96.00 80 ALA A C 1
ATOM 651 O O . ALA A 1 80 ? 0.281 -2.133 13.088 1.00 96.00 80 ALA A O 1
ATOM 652 N N . PHE A 1 81 ? 0.203 0.098 13.382 1.00 95.56 81 PHE A N 1
ATOM 653 C CA . PHE A 1 81 ? 0.273 0.101 14.836 1.00 95.56 81 PHE A CA 1
ATOM 654 C C . PHE A 1 81 ? -0.929 0.857 15.378 1.00 95.56 81 PHE A C 1
ATOM 656 O O . PHE A 1 81 ? -1.260 1.925 14.866 1.00 95.56 81 PHE A O 1
ATOM 663 N N . LYS A 1 82 ? -1.558 0.324 16.424 1.00 95.69 82 LYS A N 1
ATOM 664 C CA . LYS A 1 82 ? -2.610 1.019 17.161 1.00 95.69 82 LYS A CA 1
ATOM 665 C C . LYS A 1 82 ? -2.035 1.536 18.470 1.00 95.69 82 LYS A C 1
ATOM 667 O O . LYS A 1 82 ? -1.528 0.747 19.266 1.00 95.69 82 LYS A O 1
ATOM 672 N N . GLN A 1 83 ? -2.117 2.842 18.687 1.00 94.06 83 GLN A N 1
ATOM 673 C CA . GLN A 1 83 ? -1.772 3.445 19.964 1.00 94.06 83 GLN A CA 1
ATOM 674 C C . GLN A 1 83 ? -2.716 2.894 21.038 1.00 94.06 83 GLN A C 1
ATOM 676 O O . GLN A 1 83 ? -3.937 2.988 20.912 1.00 94.06 83 GLN A O 1
ATOM 681 N N . GLN A 1 84 ? -2.146 2.288 22.077 1.00 83.12 84 GLN A N 1
ATOM 682 C CA . GLN A 1 84 ? -2.902 1.929 23.271 1.00 83.12 84 GLN A CA 1
ATOM 683 C C . GLN A 1 84 ? -3.021 3.168 24.156 1.00 83.12 84 GLN A C 1
ATOM 685 O O . GLN A 1 84 ? -2.039 3.884 24.361 1.00 83.12 84 GLN A O 1
ATOM 690 N N . SER A 1 85 ? -4.250 3.445 24.585 1.00 68.00 85 SER A N 1
ATOM 691 C CA . SER A 1 85 ? -4.575 4.470 25.580 1.00 68.00 85 SER A CA 1
ATOM 692 C C . SER A 1 85 ? -4.385 3.917 26.984 1.00 68.00 85 SER A C 1
ATOM 694 O O . SER A 1 85 ? -4.685 2.714 27.164 1.00 68.00 85 SER A O 1
#

Secondary structure (DSSP, 8-state):
-EEEE--TTSEEEEE-TTS--TTEEEEEEE-S-SSSSTTS-SEEEEEEEE-SSEEEEEEEETTT-PBP-S--EEEEEEEEEEPP-

Radius of gyration: 13.07 Å; chains: 1; bounding box: 28×21×41 Å

Sequence (85 aa):
MINAATDREGRVTADNPFRTTDGVFVLCQMGPNGMSDAAGKLFEAFFWDMTDSRLRFRIRRADNHEWVNDQQPVRVYWVAFKQQS